Protein AF-A0A183VFZ8-F1 (afdb_monomer_lite)

Structure (mmCIF, N/CA/C/O backbone):
data_AF-A0A183VFZ8-F1
#
_entry.id   AF-A0A183VFZ8-F1
#
loop_
_atom_site.group_PDB
_atom_site.id
_atom_site.type_symbol
_atom_site.label_atom_id
_atom_site.label_alt_id
_atom_site.label_comp_id
_atom_site.label_asym_id
_atom_site.label_entity_id
_atom_site.label_seq_id
_atom_site.pdbx_PDB_ins_code
_atom_site.Cartn_x
_atom_site.Cartn_y
_atom_site.Cartn_z
_atom_site.occupancy
_atom_site.B_iso_or_equiv
_atom_site.auth_seq_id
_atom_site.auth_comp_id
_atom_site.auth_asym_id
_atom_site.auth_atom_id
_atom_site.pdbx_PDB_model_num
ATOM 1 N N . MET A 1 1 ? -36.734 -61.454 -7.604 1.00 33.81 1 MET A N 1
ATOM 2 C CA . MET A 1 1 ? -35.808 -62.241 -8.456 1.00 33.81 1 MET A CA 1
ATOM 3 C C . MET A 1 1 ? -35.133 -61.273 -9.420 1.00 33.81 1 MET A C 1
ATOM 5 O O . MET A 1 1 ? -35.785 -60.304 -9.787 1.00 33.81 1 MET A O 1
ATOM 9 N N . PRO A 1 2 ? -33.824 -61.418 -9.667 1.00 44.50 2 PRO A N 1
ATOM 10 C CA . PRO A 1 2 ? -32.872 -60.309 -9.624 1.00 44.50 2 PRO A CA 1
ATOM 11 C C . PRO A 1 2 ? -32.969 -59.340 -10.808 1.00 44.50 2 PRO A C 1
ATOM 13 O O . PRO A 1 2 ? -33.181 -59.739 -11.952 1.00 44.50 2 PRO A O 1
ATOM 16 N N . SER A 1 3 ? -32.788 -58.062 -10.479 1.00 43.88 3 SER A N 1
ATOM 17 C CA . SER A 1 3 ? -32.664 -56.902 -11.359 1.00 43.88 3 SER A CA 1
ATOM 18 C C . SER A 1 3 ? -31.401 -56.988 -12.219 1.00 43.88 3 SER A C 1
ATOM 20 O O . SER A 1 3 ? -30.315 -57.244 -11.706 1.00 43.88 3 SER A O 1
ATOM 22 N N . ARG A 1 4 ? -31.555 -56.779 -13.530 1.00 50.62 4 ARG A N 1
ATOM 23 C CA . ARG A 1 4 ? -30.460 -56.709 -14.507 1.00 50.62 4 ARG A CA 1
ATOM 24 C C . ARG A 1 4 ? -29.888 -55.290 -14.520 1.00 50.62 4 ARG A C 1
ATOM 26 O O . ARG A 1 4 ? -30.628 -54.352 -14.803 1.00 50.62 4 ARG A O 1
ATOM 33 N N . ASP A 1 5 ? -28.599 -55.151 -14.222 1.00 46.53 5 ASP A N 1
ATOM 34 C CA . ASP A 1 5 ? -27.885 -53.874 -14.281 1.00 46.53 5 ASP A CA 1
ATOM 35 C C . ASP A 1 5 ? -27.596 -53.458 -15.738 1.00 46.53 5 ASP A C 1
ATOM 37 O O . ASP A 1 5 ? -27.039 -54.251 -16.502 1.00 46.53 5 ASP A O 1
ATOM 41 N N . PRO A 1 6 ? -27.884 -52.207 -16.139 1.00 54.75 6 PRO A N 1
ATOM 42 C CA . PRO A 1 6 ? -27.694 -51.718 -17.511 1.00 54.75 6 PRO A CA 1
ATOM 43 C C . PRO A 1 6 ? -26.227 -51.414 -17.882 1.00 54.75 6 PRO A C 1
ATOM 45 O O . PRO A 1 6 ? -25.954 -50.832 -18.929 1.00 54.75 6 PRO A O 1
ATOM 48 N N . PHE A 1 7 ? -25.257 -51.821 -17.058 1.00 52.69 7 PHE A N 1
ATOM 49 C CA . PHE A 1 7 ? -23.828 -51.573 -17.292 1.00 52.69 7 PHE A CA 1
ATOM 50 C C . PHE A 1 7 ? -23.094 -52.693 -18.048 1.00 52.69 7 PHE A C 1
ATOM 52 O O . PHE A 1 7 ? -21.980 -52.475 -18.520 1.00 52.69 7 PHE A O 1
ATOM 59 N N . THR A 1 8 ? -23.687 -53.879 -18.222 1.00 52.88 8 THR A N 1
ATOM 60 C CA . THR A 1 8 ? -23.004 -55.023 -18.868 1.00 52.88 8 THR A CA 1
ATOM 61 C C . THR A 1 8 ? -23.289 -55.171 -20.367 1.00 52.88 8 THR A C 1
ATOM 63 O O . THR A 1 8 ? -22.598 -55.930 -21.046 1.00 52.88 8 THR A O 1
ATOM 66 N N . GLU A 1 9 ? -24.260 -54.436 -20.913 1.00 48.84 9 GLU A N 1
ATOM 67 C CA . GLU A 1 9 ? -24.676 -54.566 -22.320 1.00 48.84 9 GLU A CA 1
ATOM 68 C C . GLU A 1 9 ? -23.819 -53.718 -23.286 1.00 48.84 9 GLU A C 1
ATOM 70 O O . GLU A 1 9 ? -23.653 -54.078 -24.450 1.00 48.84 9 GLU A O 1
ATOM 75 N N . ASN A 1 10 ? -23.152 -52.667 -22.789 1.00 49.97 10 ASN A N 1
ATOM 76 C CA . ASN A 1 10 ? -22.310 -51.772 -23.600 1.00 49.97 10 ASN A CA 1
ATOM 77 C C . ASN A 1 10 ? -20.874 -52.270 -23.850 1.00 49.97 10 ASN A C 1
ATOM 79 O O . ASN A 1 10 ? -20.196 -51.754 -24.734 1.00 49.97 10 ASN A O 1
ATOM 83 N N . ILE A 1 11 ? -20.396 -53.291 -23.132 1.00 49.16 11 ILE A N 1
ATOM 84 C CA . ILE A 1 11 ? -19.031 -53.826 -23.326 1.00 49.16 11 ILE A CA 1
ATOM 85 C C . ILE A 1 11 ? -18.963 -54.775 -24.538 1.00 49.16 11 ILE A C 1
ATOM 87 O O . ILE A 1 11 ? -17.908 -54.946 -25.144 1.00 49.16 11 ILE A O 1
ATOM 91 N N . ARG A 1 12 ? -20.096 -55.354 -24.961 1.00 47.72 12 ARG A N 1
ATOM 92 C CA . ARG A 1 12 ? -20.148 -56.288 -26.101 1.00 47.72 12 ARG A CA 1
ATOM 93 C C . ARG A 1 12 ? -20.254 -55.604 -27.466 1.00 47.72 12 ARG A C 1
ATOM 95 O O . ARG A 1 12 ? -19.921 -56.230 -28.466 1.00 47.72 12 ARG A O 1
ATOM 102 N N . TYR A 1 13 ? -20.666 -54.337 -27.517 1.00 46.22 13 TYR A N 1
ATOM 103 C CA . TYR A 1 13 ? -20.819 -53.605 -28.781 1.00 46.22 13 TYR A CA 1
ATOM 104 C C . TYR A 1 13 ? -19.484 -53.086 -29.347 1.00 46.22 13 TYR A C 1
ATOM 106 O O . TYR A 1 13 ? -19.322 -53.004 -30.560 1.00 46.22 13 TYR A O 1
ATOM 114 N N . PHE A 1 14 ? -18.496 -52.804 -28.492 1.00 48.41 14 PHE A N 1
ATOM 115 C CA . PHE A 1 14 ? -17.192 -52.277 -28.924 1.00 48.41 14 PHE A CA 1
ATOM 116 C C . PHE A 1 14 ? -16.173 -53.355 -29.332 1.00 48.41 14 PHE A C 1
ATOM 118 O O . PHE A 1 14 ? -15.202 -53.044 -30.015 1.00 48.41 14 PHE A O 1
ATOM 125 N N . ALA A 1 15 ? -16.394 -54.623 -28.975 1.00 47.28 15 ALA A N 1
ATOM 126 C CA . ALA A 1 15 ? -15.457 -55.713 -29.269 1.00 47.28 15 ALA A CA 1
ATOM 127 C C . ALA A 1 15 ? -15.503 -56.218 -30.730 1.00 47.28 15 ALA A C 1
ATOM 129 O O . ALA A 1 15 ? -14.587 -56.913 -31.158 1.00 47.28 15 ALA A O 1
ATOM 130 N N . ASN A 1 16 ? -16.528 -55.848 -31.511 1.00 46.09 16 ASN A N 1
ATOM 131 C CA . ASN A 1 16 ? -16.745 -56.351 -32.878 1.00 46.09 16 ASN A CA 1
ATOM 132 C C . ASN A 1 16 ? -16.349 -55.363 -33.996 1.00 46.09 16 ASN A C 1
ATOM 134 O O . ASN A 1 16 ? -16.681 -55.594 -35.156 1.00 46.09 16 ASN A O 1
ATOM 138 N N . LEU A 1 17 ? -15.641 -54.272 -33.675 1.00 47.47 17 LEU A N 1
ATOM 139 C CA . LEU A 1 17 ? -15.175 -53.274 -34.656 1.00 47.47 17 LEU A CA 1
ATOM 140 C C . LEU A 1 17 ? -13.665 -53.324 -34.946 1.00 47.47 17 LEU A C 1
ATOM 142 O O . LEU A 1 17 ? -13.185 -52.585 -35.803 1.00 47.47 17 LEU A O 1
ATOM 146 N N . CYS A 1 18 ? -12.913 -54.219 -34.303 1.00 48.97 18 CYS A N 1
ATOM 147 C CA . CYS A 1 18 ? -11.523 -54.477 -34.677 1.00 48.97 18 CYS A CA 1
ATOM 148 C C . CYS A 1 18 ? -11.477 -55.453 -35.860 1.00 48.97 18 CYS A C 1
ATOM 150 O O . CYS A 1 18 ? -11.384 -56.666 -35.684 1.00 48.97 18 CYS A O 1
ATOM 152 N N . LEU A 1 19 ? -11.551 -54.914 -37.078 1.00 48.59 19 LEU A N 1
ATOM 153 C CA . LEU A 1 19 ? -11.108 -55.632 -38.274 1.00 48.59 19 LEU A CA 1
ATOM 154 C C . LEU A 1 19 ? -9.614 -55.989 -38.133 1.00 48.59 19 LEU A C 1
ATOM 156 O O . LEU A 1 19 ? -8.860 -55.203 -37.552 1.00 48.59 19 LEU A O 1
ATOM 160 N N . PRO A 1 20 ? -9.154 -57.136 -38.666 1.00 43.47 20 PRO A N 1
ATOM 161 C CA . PRO A 1 20 ? -7.735 -57.459 -38.677 1.00 43.47 20 PRO A CA 1
ATOM 162 C C . PRO A 1 20 ? -6.997 -56.432 -39.544 1.00 43.47 20 PRO A C 1
ATOM 164 O O . PRO A 1 20 ? -7.275 -56.281 -40.733 1.00 43.47 20 PRO A O 1
ATOM 167 N N . PHE A 1 21 ? -6.068 -55.702 -38.931 1.00 42.56 21 PHE A N 1
ATOM 168 C CA . PHE A 1 21 ? -5.180 -54.774 -39.618 1.00 42.56 21 PHE A CA 1
ATOM 169 C C . PHE A 1 21 ? -4.233 -55.579 -40.520 1.00 42.56 21 PHE A C 1
ATOM 171 O O . PHE A 1 21 ? -3.354 -56.282 -40.029 1.00 42.56 21 PHE A O 1
ATOM 178 N N . GLN A 1 22 ? -4.439 -55.522 -41.839 1.00 49.06 22 GLN A N 1
ATOM 179 C CA . GLN A 1 22 ? -3.461 -56.018 -42.808 1.00 49.06 22 GLN A CA 1
ATOM 180 C C . GLN A 1 22 ? -2.229 -55.107 -42.771 1.00 49.06 22 GLN A C 1
ATOM 182 O O . GLN A 1 22 ? -2.310 -53.941 -43.154 1.00 49.06 22 GLN A O 1
ATOM 187 N N . GLU A 1 23 ? -1.084 -55.644 -42.349 1.00 45.97 23 GLU A N 1
ATOM 188 C CA . GLU A 1 23 ? 0.209 -54.979 -42.504 1.00 45.97 23 GLU A CA 1
ATOM 189 C C . GLU A 1 23 ? 0.533 -54.815 -43.997 1.00 45.97 23 GLU A C 1
ATOM 191 O O . GLU A 1 23 ? 0.785 -55.784 -44.713 1.00 45.97 23 GLU A O 1
ATOM 196 N N . GLN A 1 24 ? 0.540 -53.571 -44.475 1.00 46.12 24 GLN A N 1
ATOM 197 C CA . GLN A 1 24 ? 1.250 -53.192 -45.694 1.00 46.12 24 GLN A CA 1
ATOM 198 C C . GLN A 1 24 ? 2.533 -52.457 -45.285 1.00 46.12 24 GLN A C 1
ATOM 200 O O . GLN A 1 24 ? 2.455 -51.539 -44.463 1.00 46.12 24 GLN A O 1
ATOM 205 N N . PRO A 1 25 ? 3.713 -52.805 -45.833 1.00 42.41 25 PRO A N 1
ATOM 206 C CA . PRO A 1 25 ? 4.956 -52.133 -45.487 1.00 42.41 25 PRO A CA 1
ATOM 207 C C . PRO A 1 25 ? 5.018 -50.792 -46.223 1.00 42.41 25 PRO A C 1
ATOM 209 O O . PRO A 1 25 ? 5.627 -50.664 -47.283 1.00 42.41 25 PRO A O 1
ATOM 212 N N . ALA A 1 26 ? 4.371 -49.769 -45.671 1.00 47.94 26 ALA A N 1
ATOM 213 C CA . ALA A 1 26 ? 4.673 -48.400 -46.047 1.00 47.94 26 ALA A CA 1
ATOM 214 C C . ALA A 1 26 ? 6.009 -48.036 -45.389 1.00 47.94 26 ALA A C 1
ATOM 216 O O . ALA A 1 26 ? 6.085 -47.837 -44.177 1.00 47.94 26 ALA A O 1
ATOM 217 N N . VAL A 1 27 ? 7.081 -47.977 -46.182 1.00 53.19 27 VAL A N 1
ATOM 218 C CA . VAL A 1 27 ? 8.347 -47.374 -45.756 1.00 53.19 27 VAL A CA 1
ATOM 219 C C . VAL A 1 27 ? 8.076 -45.891 -45.508 1.00 53.19 27 VAL A C 1
ATOM 221 O O . VAL A 1 27 ? 8.097 -45.073 -46.424 1.00 53.19 27 VAL A O 1
ATOM 224 N N . VAL A 1 28 ? 7.766 -45.547 -44.260 1.00 51.44 28 VAL A N 1
ATOM 225 C CA . VAL A 1 28 ? 7.693 -44.163 -43.798 1.00 51.44 28 VAL A CA 1
ATOM 226 C C . VAL A 1 28 ? 9.127 -43.707 -43.574 1.00 51.44 28 VAL A C 1
ATOM 228 O O . VAL A 1 28 ? 9.710 -43.928 -42.514 1.00 51.44 28 VAL A O 1
ATOM 231 N N . THR A 1 29 ? 9.735 -43.088 -44.583 1.00 58.72 29 THR A N 1
ATOM 232 C CA . THR A 1 29 ? 10.937 -42.288 -44.341 1.00 58.72 29 THR A CA 1
ATOM 233 C C . THR A 1 29 ? 10.514 -41.079 -43.518 1.00 58.72 29 THR A C 1
ATOM 235 O O . THR A 1 29 ? 9.730 -40.254 -43.992 1.00 58.72 29 THR A O 1
ATOM 238 N N . ALA A 1 30 ? 10.997 -40.994 -42.277 1.00 54.91 30 ALA A N 1
ATOM 239 C CA . ALA A 1 30 ? 10.813 -39.809 -41.454 1.00 54.91 30 ALA A CA 1
ATOM 240 C C . ALA A 1 30 ? 11.293 -38.568 -42.234 1.00 54.91 30 ALA A C 1
ATOM 242 O O . ALA A 1 30 ? 12.338 -38.640 -42.891 1.00 54.91 30 ALA A O 1
ATOM 243 N N . PRO A 1 31 ? 10.554 -37.443 -42.201 1.00 59.56 31 PRO A N 1
ATOM 244 C CA . PRO A 1 31 ? 11.052 -36.204 -42.777 1.00 59.56 31 PRO A CA 1
ATOM 245 C C . PRO A 1 31 ? 12.379 -35.832 -42.095 1.00 59.56 31 PRO A C 1
ATOM 247 O O . PRO A 1 31 ? 12.567 -36.164 -40.918 1.00 59.56 31 PRO A O 1
ATOM 250 N N . PRO A 1 32 ? 13.307 -35.167 -42.806 1.00 50.47 32 PRO A N 1
ATOM 251 C CA . PRO A 1 32 ? 14.573 -34.744 -42.226 1.00 50.47 32 PRO A CA 1
ATOM 252 C C . PRO A 1 32 ? 14.317 -33.987 -40.924 1.00 50.47 32 PRO A C 1
ATOM 254 O O . PRO A 1 32 ? 13.482 -33.081 -40.893 1.00 50.47 32 PRO A O 1
ATOM 257 N N . ILE A 1 33 ? 15.017 -34.365 -39.851 1.00 60.09 33 ILE A N 1
ATOM 258 C CA . ILE A 1 33 ? 15.042 -33.570 -38.624 1.00 60.09 33 ILE A CA 1
ATOM 259 C C . ILE A 1 33 ? 15.739 -32.266 -38.995 1.00 60.09 33 ILE A C 1
ATOM 261 O O . ILE A 1 33 ? 16.966 -32.175 -39.022 1.00 60.09 33 ILE A O 1
ATOM 265 N N . GLU A 1 34 ? 14.944 -31.263 -39.342 1.00 58.94 34 GLU A N 1
ATOM 266 C CA . GLU A 1 34 ? 15.408 -29.895 -39.434 1.00 58.94 34 GLU A CA 1
ATOM 267 C C . GLU A 1 34 ? 15.863 -29.529 -38.021 1.00 58.94 34 GLU A C 1
ATOM 269 O O . GLU A 1 34 ? 15.056 -29.477 -37.088 1.00 58.94 34 GLU A O 1
ATOM 274 N N . HIS A 1 35 ? 17.179 -29.397 -37.830 1.00 57.12 35 HIS A N 1
ATOM 275 C CA . HIS A 1 35 ? 17.742 -28.906 -36.582 1.00 57.12 35 HIS A CA 1
ATOM 276 C C . HIS A 1 35 ? 17.074 -27.562 -36.300 1.00 57.12 35 HIS A C 1
ATOM 278 O O . HIS A 1 35 ? 17.411 -26.553 -36.920 1.00 57.12 35 HIS A O 1
ATOM 284 N N . ARG A 1 36 ? 16.097 -27.556 -35.383 1.00 61.75 36 ARG A N 1
ATOM 285 C CA . ARG A 1 36 ? 15.531 -26.331 -34.831 1.00 61.75 36 ARG A CA 1
ATOM 286 C C . ARG A 1 36 ? 16.721 -25.568 -34.281 1.00 61.75 36 ARG A C 1
ATOM 288 O O . ARG A 1 36 ? 17.278 -25.968 -33.263 1.00 61.75 36 ARG A O 1
ATOM 295 N N . VAL A 1 37 ? 17.127 -24.521 -34.995 1.00 54.47 37 VAL A N 1
ATOM 296 C CA . VAL A 1 37 ? 18.136 -23.580 -34.528 1.00 54.47 37 VAL A CA 1
ATOM 297 C C . VAL A 1 37 ? 17.642 -23.124 -33.168 1.00 54.47 37 VAL A C 1
ATOM 299 O O . VAL A 1 37 ? 16.586 -22.495 -33.063 1.00 54.47 37 VAL A O 1
ATOM 302 N N . GLU A 1 38 ? 18.344 -23.549 -32.123 1.00 61.16 38 GLU A N 1
ATOM 303 C CA . GLU A 1 38 ? 18.099 -23.111 -30.765 1.00 61.16 38 GLU A CA 1
ATOM 304 C C . GLU A 1 38 ? 18.414 -21.620 -30.779 1.00 61.16 38 GLU A C 1
ATOM 306 O O . GLU A 1 38 ? 19.569 -21.204 -30.734 1.00 61.16 38 GLU A O 1
ATOM 311 N N . GLN A 1 39 ? 17.382 -20.807 -31.019 1.00 58.88 39 GLN A N 1
ATOM 312 C CA . GLN A 1 39 ? 17.518 -19.367 -30.979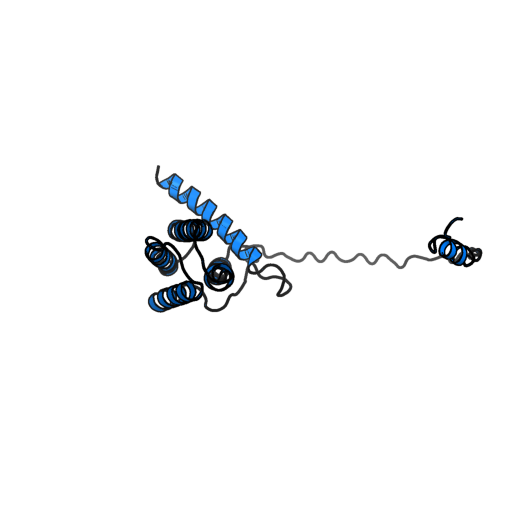 1.00 58.88 39 GLN A CA 1
ATOM 313 C C . GLN A 1 39 ? 17.937 -19.043 -29.555 1.00 58.88 39 GLN A C 1
ATOM 315 O O . GLN A 1 39 ? 17.125 -19.094 -28.630 1.00 58.88 39 GLN A O 1
ATOM 320 N N . THR A 1 40 ? 19.219 -18.746 -29.374 1.00 56.56 40 THR A N 1
ATOM 321 C CA . THR A 1 40 ? 19.747 -18.219 -28.127 1.00 56.56 40 THR A CA 1
ATOM 322 C C . THR A 1 40 ? 19.137 -16.836 -27.957 1.00 56.56 40 THR A C 1
ATOM 324 O O . THR A 1 40 ? 19.683 -15.837 -28.426 1.00 56.56 40 THR A O 1
ATOM 327 N N . VAL A 1 41 ? 17.944 -16.775 -27.365 1.00 68.44 41 VAL A N 1
ATOM 328 C CA . VAL A 1 41 ? 17.323 -15.514 -26.977 1.00 68.44 41 VAL A CA 1
ATOM 329 C C . VAL A 1 41 ? 18.269 -14.890 -25.966 1.00 68.44 41 VAL A C 1
ATOM 331 O O . VAL A 1 41 ? 18.438 -15.405 -24.863 1.00 68.44 41 VAL A O 1
ATOM 334 N N . THR A 1 42 ? 18.932 -13.805 -26.355 1.00 64.50 42 THR A N 1
ATOM 335 C CA . THR A 1 42 ? 19.782 -13.038 -25.450 1.00 64.50 42 THR A CA 1
ATOM 336 C C . THR A 1 42 ? 18.890 -12.454 -24.360 1.00 64.50 42 THR A C 1
ATOM 338 O O . THR A 1 42 ? 18.170 -11.479 -24.588 1.00 64.50 42 THR A O 1
ATOM 341 N N . VAL A 1 43 ? 18.878 -13.092 -23.189 1.00 68.75 43 VAL A N 1
ATOM 342 C CA . VAL A 1 43 ? 18.093 -12.638 -22.041 1.00 68.75 43 VAL A CA 1
ATOM 343 C C . VAL A 1 43 ? 18.784 -11.414 -21.455 1.00 68.75 43 VAL A C 1
ATOM 345 O O . VAL A 1 43 ? 19.886 -11.507 -20.922 1.00 68.75 43 VAL A O 1
ATOM 348 N N . ASN A 1 44 ? 18.133 -10.256 -21.544 1.00 77.12 44 ASN A N 1
ATOM 349 C CA . ASN A 1 44 ? 18.558 -9.091 -20.782 1.00 77.12 44 ASN A CA 1
ATOM 350 C C . ASN A 1 44 ? 18.134 -9.285 -19.319 1.00 77.12 44 ASN A C 1
ATOM 352 O O . ASN A 1 44 ? 16.950 -9.184 -19.005 1.00 77.12 44 ASN A O 1
ATOM 356 N N . TRP A 1 45 ? 19.085 -9.575 -18.432 1.00 78.31 45 TRP A N 1
ATOM 357 C CA . TRP A 1 45 ? 18.813 -9.799 -17.009 1.00 78.31 45 TRP A CA 1
ATOM 358 C C . TRP A 1 45 ? 18.364 -8.541 -16.268 1.00 78.31 45 TRP A C 1
ATOM 360 O O . TRP A 1 45 ? 17.624 -8.657 -15.293 1.00 78.31 45 TRP A O 1
ATOM 370 N N . ASN A 1 46 ? 18.695 -7.352 -16.779 1.00 79.06 46 ASN A N 1
ATOM 371 C CA . ASN A 1 46 ? 18.285 -6.081 -16.182 1.00 79.06 46 ASN A CA 1
ATOM 372 C C . ASN A 1 46 ? 16.755 -5.943 -16.166 1.00 79.06 46 ASN A C 1
ATOM 374 O O . ASN A 1 46 ? 16.195 -5.269 -15.308 1.00 79.06 46 ASN A O 1
ATOM 378 N N . GLN A 1 47 ? 16.050 -6.630 -17.077 1.00 71.25 47 GLN A N 1
ATOM 379 C CA . GLN A 1 47 ? 14.586 -6.652 -17.077 1.00 71.25 47 GLN A CA 1
ATOM 380 C C . GLN A 1 47 ? 13.995 -7.360 -15.847 1.00 71.25 47 GLN A C 1
ATOM 382 O O . GLN A 1 47 ? 12.809 -7.205 -15.588 1.00 71.25 47 GLN A O 1
ATOM 387 N N . PHE A 1 48 ? 14.782 -8.170 -15.131 1.00 79.06 48 PHE A N 1
ATOM 388 C CA . PHE A 1 48 ? 14.366 -8.907 -13.934 1.00 79.06 48 PHE A CA 1
ATOM 389 C C . PHE A 1 48 ? 14.912 -8.301 -12.640 1.00 79.06 48 PHE A C 1
ATOM 391 O O . PHE A 1 48 ? 14.647 -8.829 -11.560 1.00 79.06 48 PHE A O 1
ATOM 398 N N . GLU A 1 49 ? 15.652 -7.195 -12.729 1.00 88.88 49 GLU A N 1
ATOM 399 C CA . GLU A 1 49 ? 16.013 -6.419 -11.549 1.00 88.88 49 GLU A CA 1
ATOM 400 C C . GLU A 1 49 ? 14.756 -5.895 -10.858 1.00 88.88 49 GLU A C 1
ATOM 402 O O . GLU A 1 49 ? 13.750 -5.593 -11.501 1.00 88.88 49 GLU A O 1
ATOM 407 N N . VAL A 1 50 ? 14.821 -5.767 -9.533 1.00 92.00 50 VAL A N 1
ATOM 408 C CA . VAL A 1 50 ? 13.702 -5.280 -8.726 1.00 92.00 50 VAL A CA 1
ATOM 409 C C . VAL A 1 50 ? 13.370 -3.841 -9.120 1.00 92.00 50 VAL A C 1
ATOM 411 O O . VAL A 1 50 ? 14.132 -2.918 -8.840 1.00 92.00 50 VAL A O 1
ATOM 414 N N . GLN A 1 51 ? 12.204 -3.642 -9.735 1.00 93.81 51 GLN A N 1
ATOM 415 C CA . GLN A 1 51 ? 11.743 -2.323 -10.157 1.00 93.81 51 GLN A CA 1
ATOM 416 C C . GLN A 1 51 ? 10.856 -1.698 -9.087 1.00 93.81 51 GLN A C 1
ATOM 418 O O . GLN A 1 51 ? 9.870 -2.296 -8.651 1.00 93.81 51 GLN A O 1
ATOM 423 N N . LEU A 1 52 ? 11.140 -0.443 -8.727 1.00 93.12 52 LEU A N 1
ATOM 424 C CA . LEU A 1 52 ? 10.283 0.309 -7.807 1.00 93.12 52 LEU A CA 1
ATOM 425 C C . LEU A 1 52 ? 8.843 0.421 -8.336 1.00 93.12 52 LEU A C 1
ATOM 427 O O . LEU A 1 52 ? 7.910 0.399 -7.544 1.00 93.12 52 LEU A O 1
ATOM 431 N N . LEU A 1 53 ? 8.662 0.469 -9.660 1.00 93.75 53 LEU A N 1
ATOM 432 C CA . LEU A 1 53 ? 7.350 0.503 -10.309 1.00 93.75 53 LEU A CA 1
ATOM 433 C C . LEU A 1 53 ? 6.492 -0.740 -10.014 1.00 93.75 53 LEU A C 1
ATOM 435 O O . LEU A 1 53 ? 5.295 -0.617 -9.758 1.00 93.75 53 LEU A O 1
ATOM 439 N N . ASP A 1 54 ? 7.100 -1.930 -10.026 1.00 95.75 54 ASP A N 1
ATOM 440 C CA . ASP A 1 54 ? 6.397 -3.178 -9.709 1.00 95.75 54 ASP A CA 1
ATOM 441 C C . ASP A 1 54 ? 6.015 -3.212 -8.221 1.00 95.75 54 ASP A C 1
ATOM 443 O O . ASP A 1 54 ? 4.906 -3.604 -7.857 1.00 95.75 54 ASP A O 1
ATOM 447 N N . LEU A 1 55 ? 6.913 -2.740 -7.352 1.00 96.81 55 LEU A N 1
ATOM 448 C CA . LEU A 1 55 ? 6.686 -2.675 -5.910 1.00 96.81 55 LEU A CA 1
ATOM 449 C C . LEU A 1 55 ? 5.560 -1.699 -5.549 1.00 96.81 55 LEU A C 1
ATOM 451 O O . LEU A 1 55 ? 4.663 -2.057 -4.786 1.00 96.81 55 LEU A O 1
ATOM 455 N N . THR A 1 56 ? 5.568 -0.487 -6.108 1.00 96.75 56 THR A N 1
ATOM 456 C CA . THR A 1 56 ? 4.524 0.513 -5.840 1.00 96.75 56 THR A CA 1
ATOM 457 C C . THR A 1 56 ? 3.185 0.123 -6.456 1.00 96.75 56 THR A C 1
ATOM 459 O O . THR A 1 56 ? 2.153 0.368 -5.835 1.00 96.75 56 THR A O 1
ATOM 462 N N . SER A 1 57 ? 3.176 -0.559 -7.606 1.00 97.00 57 SER A N 1
ATOM 463 C CA . SER A 1 57 ? 1.952 -1.141 -8.175 1.00 97.00 57 SER A CA 1
ATOM 464 C C . SER A 1 57 ? 1.382 -2.254 -7.292 1.00 97.00 57 SER A C 1
ATOM 466 O O . SER A 1 57 ? 0.171 -2.311 -7.091 1.00 97.00 57 SER A O 1
ATOM 468 N N . ALA A 1 58 ? 2.229 -3.108 -6.706 1.00 97.44 58 ALA A N 1
ATOM 469 C CA . ALA A 1 58 ? 1.787 -4.132 -5.756 1.00 97.44 58 ALA A CA 1
ATOM 470 C C . ALA A 1 58 ? 1.234 -3.526 -4.457 1.00 97.44 58 ALA A C 1
ATOM 472 O O . ALA A 1 58 ? 0.206 -3.986 -3.957 1.00 97.44 58 ALA A O 1
ATOM 473 N N . MET A 1 59 ? 1.877 -2.473 -3.938 1.00 97.50 59 MET A N 1
ATOM 474 C CA . MET A 1 59 ? 1.372 -1.700 -2.799 1.00 97.50 59 MET A CA 1
ATOM 475 C C . MET A 1 59 ? 0.020 -1.056 -3.109 1.00 97.50 59 MET A C 1
ATOM 477 O O . MET A 1 59 ? -0.895 -1.144 -2.302 1.00 97.50 59 MET A O 1
ATOM 481 N N . TYR A 1 60 ? -0.134 -0.429 -4.274 1.00 97.31 60 TYR A N 1
ATOM 482 C CA . TYR A 1 60 ? -1.403 0.178 -4.663 1.00 97.31 60 TYR A CA 1
ATOM 483 C C . TYR A 1 60 ? -2.518 -0.870 -4.768 1.00 97.31 60 TYR A C 1
ATOM 485 O O . TYR A 1 60 ? -3.561 -0.718 -4.137 1.00 97.31 60 TYR A O 1
ATOM 493 N N . TYR A 1 61 ? -2.262 -1.972 -5.478 1.00 97.38 61 TYR A N 1
ATOM 494 C CA . TYR A 1 61 ? -3.243 -3.035 -5.696 1.00 97.38 61 TYR A CA 1
ATOM 495 C C . TYR A 1 61 ? -3.705 -3.679 -4.383 1.00 97.38 61 TYR A C 1
ATOM 497 O O . TYR A 1 61 ? -4.894 -3.902 -4.179 1.00 97.38 61 TYR A O 1
ATOM 505 N N . ILE A 1 62 ? -2.798 -3.941 -3.431 1.00 97.12 62 ILE A N 1
ATOM 506 C CA . ILE A 1 62 ? -3.238 -4.511 -2.151 1.00 97.12 62 ILE A CA 1
ATOM 507 C C . ILE A 1 62 ? -4.129 -3.534 -1.365 1.00 97.12 62 ILE A C 1
ATOM 509 O O . ILE A 1 62 ? -5.115 -3.958 -0.764 1.00 97.12 62 ILE A O 1
ATOM 513 N N . LEU A 1 63 ? -3.822 -2.230 -1.402 1.00 97.31 63 LEU A N 1
ATOM 514 C CA . LEU A 1 63 ? -4.606 -1.199 -0.718 1.00 97.31 63 LEU A CA 1
ATOM 515 C C . LEU A 1 63 ? -5.973 -0.971 -1.380 1.00 97.31 63 LEU A C 1
ATOM 517 O O . LEU A 1 63 ? -6.951 -0.771 -0.666 1.00 97.31 63 LEU A O 1
ATOM 521 N N . LYS A 1 64 ? -6.061 -0.992 -2.713 1.00 96.38 64 LYS A N 1
ATOM 522 C CA . LYS A 1 64 ? -7.277 -0.615 -3.453 1.00 96.38 64 LYS A CA 1
ATOM 523 C C . LYS A 1 64 ? -8.144 -1.789 -3.892 1.00 96.38 64 LYS A C 1
ATOM 525 O O . LYS A 1 64 ? -9.353 -1.606 -3.994 1.00 96.38 64 LYS A O 1
ATOM 530 N N . ASP A 1 65 ? -7.562 -2.967 -4.095 1.00 95.88 65 ASP A N 1
ATOM 531 C CA . ASP A 1 65 ? -8.266 -4.117 -4.664 1.00 95.88 65 ASP A CA 1
ATOM 532 C C . ASP A 1 65 ? -8.385 -5.285 -3.684 1.00 95.88 65 ASP A C 1
ATOM 534 O O . ASP A 1 65 ? -9.446 -5.897 -3.624 1.00 95.88 65 ASP A O 1
ATOM 538 N N . GLU A 1 66 ? -7.340 -5.612 -2.910 1.00 97.25 66 GLU A N 1
ATOM 539 C CA . GLU A 1 66 ? -7.341 -6.811 -2.050 1.00 97.25 66 GLU A CA 1
ATOM 540 C C . GLU A 1 66 ? -7.951 -6.583 -0.664 1.00 97.25 66 GLU A C 1
ATOM 542 O O . GLU A 1 66 ? -8.818 -7.346 -0.234 1.00 97.25 66 GLU A O 1
ATOM 547 N N . ILE A 1 67 ? -7.531 -5.532 0.045 1.00 97.50 67 ILE A N 1
ATOM 548 C CA . ILE A 1 67 ? -8.053 -5.221 1.384 1.00 97.50 67 ILE A CA 1
ATOM 549 C C . ILE A 1 67 ? -9.573 -4.944 1.369 1.00 97.50 67 ILE A C 1
ATOM 551 O O . ILE A 1 67 ? -10.284 -5.575 2.157 1.00 97.50 67 ILE A O 1
ATOM 555 N N . PRO A 1 68 ? -10.125 -4.104 0.465 1.00 97.06 68 PRO A N 1
ATOM 556 C CA . PRO A 1 68 ? -11.561 -3.815 0.450 1.00 97.06 68 PRO A CA 1
ATOM 557 C C . PRO A 1 68 ? -12.435 -4.950 -0.112 1.00 97.06 68 PRO A C 1
ATOM 559 O O . PRO A 1 68 ? -13.655 -4.800 -0.175 1.00 97.06 68 PRO A O 1
ATOM 562 N N . ARG A 1 69 ? -11.878 -6.126 -0.461 1.00 97.00 69 ARG A N 1
ATOM 563 C CA . ARG A 1 69 ? -12.705 -7.319 -0.754 1.00 97.00 69 ARG A CA 1
ATOM 564 C C . ARG A 1 69 ? -13.554 -7.733 0.449 1.00 97.00 69 ARG A C 1
ATOM 566 O O . ARG A 1 69 ? -14.584 -8.386 0.287 1.00 97.00 69 ARG A O 1
ATOM 573 N N . ARG A 1 70 ? -13.118 -7.387 1.663 1.00 95.19 70 ARG A N 1
ATOM 574 C CA . ARG A 1 70 ? -13.867 -7.592 2.905 1.00 95.19 70 ARG A CA 1
ATOM 575 C C . ARG A 1 70 ? -14.649 -6.322 3.233 1.00 95.19 70 ARG A C 1
ATOM 577 O O . ARG A 1 70 ? -14.050 -5.293 3.509 1.00 95.19 70 ARG A O 1
ATOM 584 N N . GLN A 1 71 ? -15.979 -6.425 3.245 1.00 95.81 71 GLN A N 1
ATOM 585 C CA . GLN A 1 71 ? -16.879 -5.292 3.511 1.00 95.81 71 GLN A CA 1
ATOM 586 C C . GLN A 1 71 ? -16.680 -4.697 4.911 1.00 95.81 71 GLN A C 1
ATOM 588 O O . GLN A 1 71 ? -16.727 -3.485 5.082 1.00 95.81 71 GLN A O 1
ATOM 593 N N . VAL A 1 72 ? -16.416 -5.550 5.904 1.00 97.81 72 VAL A N 1
ATOM 594 C CA . VAL A 1 72 ? -16.067 -5.151 7.272 1.00 97.81 72 VAL A CA 1
ATOM 595 C C . VAL A 1 72 ? -14.815 -5.913 7.698 1.00 97.81 72 VAL A C 1
ATOM 597 O O . VAL A 1 72 ? -14.736 -7.136 7.554 1.00 97.81 72 VAL A O 1
ATOM 600 N N . ILE A 1 73 ? -13.823 -5.180 8.195 1.00 98.00 73 ILE A N 1
ATOM 601 C CA . ILE A 1 73 ? -12.528 -5.681 8.653 1.00 98.00 73 ILE A CA 1
ATOM 602 C C . ILE A 1 73 ? -12.479 -5.524 10.172 1.00 98.00 73 ILE A C 1
ATOM 604 O O . ILE A 1 73 ? -12.354 -4.414 10.684 1.00 98.00 73 ILE A O 1
ATOM 608 N N . GLU A 1 74 ? -12.568 -6.636 10.895 1.00 97.81 74 GLU A N 1
ATOM 609 C CA . GLU A 1 74 ? -12.615 -6.685 12.361 1.00 97.81 74 GLU A CA 1
ATOM 610 C C . GLU A 1 74 ? -11.884 -7.930 12.899 1.00 97.81 74 GLU A C 1
ATOM 612 O O . GLU A 1 74 ? -11.409 -8.770 12.125 1.00 97.81 74 GLU A O 1
ATOM 617 N N . GLY A 1 75 ? -11.742 -8.037 14.223 1.00 97.62 75 GLY A N 1
ATOM 618 C CA . GLY A 1 75 ? -11.151 -9.207 14.883 1.00 97.62 75 GLY A CA 1
ATOM 619 C C . GLY A 1 75 ? -9.731 -9.538 14.402 1.00 97.62 75 GLY A C 1
ATOM 620 O O . GLY A 1 75 ? -8.850 -8.674 14.363 1.00 97.62 75 GLY A O 1
ATOM 621 N N . GLU A 1 76 ? -9.497 -10.798 14.023 1.00 97.75 76 GLU A N 1
ATOM 622 C CA . GLU A 1 76 ? -8.193 -11.260 13.523 1.00 97.75 76 GLU A CA 1
ATOM 623 C C . GLU A 1 76 ? -7.767 -10.556 12.230 1.00 97.75 76 GLU A C 1
ATOM 625 O O . GLU A 1 76 ? -6.589 -10.233 12.071 1.00 97.75 76 GLU A O 1
ATOM 630 N N . ASN A 1 77 ? -8.715 -10.238 11.341 1.00 97.06 77 ASN A N 1
ATOM 631 C CA . ASN A 1 77 ? -8.421 -9.523 10.098 1.00 97.06 77 ASN A CA 1
ATOM 632 C C . ASN A 1 77 ? -7.944 -8.094 10.384 1.00 97.06 77 ASN A C 1
ATOM 634 O O . ASN A 1 77 ? -6.996 -7.627 9.756 1.00 97.06 77 ASN A O 1
ATOM 638 N N . MET A 1 78 ? -8.543 -7.418 11.372 1.00 97.94 78 MET A N 1
ATOM 639 C CA . MET A 1 78 ? -8.078 -6.098 11.810 1.00 97.94 78 MET A CA 1
ATOM 640 C C . MET A 1 78 ? -6.671 -6.180 12.418 1.00 97.94 78 MET A C 1
ATOM 642 O O . MET A 1 78 ? -5.810 -5.357 12.105 1.00 97.94 78 MET A O 1
ATOM 646 N N . LYS A 1 79 ? -6.389 -7.201 13.238 1.00 98.31 79 LYS A N 1
ATOM 647 C CA . LYS A 1 79 ? -5.037 -7.426 13.773 1.00 98.31 79 LYS A CA 1
ATOM 648 C C . LYS A 1 79 ? -4.018 -7.645 12.648 1.00 98.31 79 LYS A C 1
ATOM 650 O O . LYS A 1 79 ? -2.952 -7.030 12.672 1.00 98.31 79 LYS A O 1
ATOM 655 N N . ALA A 1 80 ? -4.348 -8.475 11.660 1.00 98.06 80 ALA A N 1
ATOM 656 C CA . ALA A 1 80 ? -3.496 -8.728 10.502 1.00 98.06 80 ALA A CA 1
ATOM 657 C C . ALA A 1 80 ? -3.261 -7.455 9.675 1.00 98.06 80 ALA A C 1
ATOM 659 O O . ALA A 1 80 ? -2.118 -7.168 9.325 1.00 98.06 80 ALA A O 1
ATOM 660 N N . LEU A 1 81 ? -4.303 -6.652 9.435 1.00 98.31 81 LEU A N 1
ATOM 661 C CA . LEU A 1 81 ? -4.192 -5.379 8.722 1.00 98.31 81 LEU A CA 1
ATOM 662 C C . LEU A 1 81 ? -3.267 -4.395 9.452 1.00 98.31 81 LEU A C 1
ATOM 664 O O . LEU A 1 81 ? -2.380 -3.813 8.829 1.00 98.31 81 LEU A O 1
ATOM 668 N N . LYS A 1 82 ? -3.415 -4.247 10.775 1.00 98.50 82 LYS A N 1
ATOM 669 C CA . LYS A 1 82 ? -2.526 -3.393 11.580 1.00 98.50 82 LYS A CA 1
ATOM 670 C C . LYS A 1 82 ? -1.071 -3.841 11.478 1.00 98.50 82 LYS A C 1
ATOM 672 O O . LYS A 1 82 ? -0.199 -3.012 11.239 1.00 98.50 82 LYS A O 1
ATOM 677 N N . LEU A 1 83 ? -0.806 -5.141 11.614 1.00 98.31 83 LEU A N 1
ATOM 678 C CA . LEU A 1 83 ? 0.547 -5.694 11.488 1.00 98.31 83 LEU A CA 1
ATOM 679 C C . LEU A 1 83 ? 1.116 -5.497 10.079 1.00 98.31 83 LEU A C 1
ATOM 681 O O . LEU A 1 83 ? 2.280 -5.129 9.935 1.00 98.31 83 LEU A O 1
ATOM 685 N N . TRP A 1 84 ? 0.291 -5.688 9.050 1.00 97.75 84 TRP A N 1
ATOM 686 C CA . TRP A 1 84 ? 0.671 -5.485 7.657 1.00 97.75 84 TRP A CA 1
ATOM 687 C C . TRP A 1 84 ? 1.081 -4.034 7.378 1.00 97.75 84 TRP A C 1
ATOM 689 O O . TRP A 1 84 ? 2.178 -3.783 6.879 1.00 97.75 84 TRP A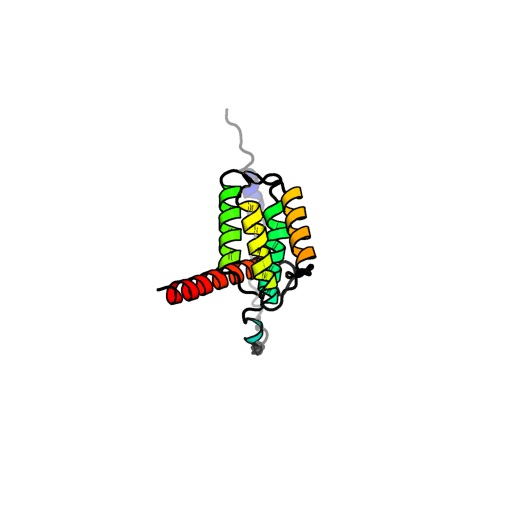 O 1
ATOM 699 N N . ILE A 1 85 ? 0.242 -3.064 7.756 1.00 98.38 85 ILE A N 1
ATOM 700 C CA . ILE A 1 85 ? 0.533 -1.638 7.554 1.00 98.38 85 ILE A CA 1
ATOM 701 C C . ILE A 1 85 ? 1.710 -1.183 8.423 1.00 98.38 85 ILE A C 1
ATOM 703 O O . ILE A 1 85 ? 2.546 -0.407 7.959 1.00 98.38 85 ILE A O 1
ATOM 707 N N . HIS A 1 86 ? 1.846 -1.714 9.640 1.00 97.88 86 HIS A N 1
ATOM 708 C CA . HIS A 1 86 ? 3.002 -1.447 10.492 1.00 97.88 86 HIS A CA 1
ATOM 709 C C . HIS A 1 86 ? 4.315 -1.945 9.870 1.00 97.88 86 HIS A C 1
ATOM 711 O O . HIS A 1 86 ? 5.318 -1.229 9.880 1.00 97.88 86 HIS A O 1
ATOM 717 N N . MET A 1 87 ? 4.301 -3.151 9.295 1.00 97.31 87 MET A N 1
ATOM 718 C CA . MET A 1 87 ? 5.437 -3.723 8.574 1.00 97.31 87 MET A CA 1
ATOM 719 C C . MET A 1 87 ? 5.813 -2.851 7.371 1.00 97.31 87 MET A C 1
ATOM 721 O O . MET A 1 87 ? 6.977 -2.472 7.239 1.00 97.31 87 MET A O 1
ATOM 7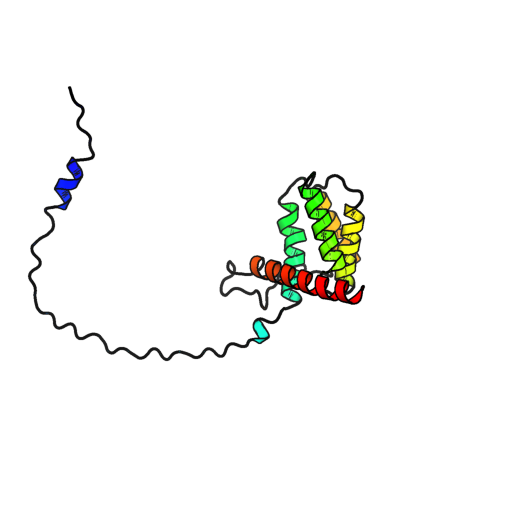25 N N . LEU A 1 88 ? 4.838 -2.440 6.550 1.00 97.69 88 LEU A N 1
ATOM 726 C CA . LEU A 1 88 ? 5.100 -1.566 5.403 1.00 97.69 88 LEU A CA 1
ATOM 727 C C . LEU A 1 88 ? 5.624 -0.191 5.836 1.00 97.69 88 LEU A C 1
ATOM 729 O O . LEU A 1 88 ? 6.581 0.311 5.255 1.00 97.69 88 LEU A O 1
ATOM 733 N N . LYS A 1 89 ? 5.085 0.395 6.909 1.00 96.56 89 LYS A N 1
ATOM 734 C CA . LYS A 1 89 ? 5.594 1.652 7.480 1.00 96.56 89 LYS A CA 1
ATOM 735 C C . LYS A 1 89 ? 7.090 1.579 7.802 1.00 96.56 89 LYS A C 1
ATOM 737 O O . LYS A 1 89 ? 7.806 2.548 7.553 1.00 96.56 89 LYS A O 1
ATOM 742 N N . LYS A 1 90 ? 7.550 0.464 8.379 1.00 95.81 90 LYS A N 1
ATOM 743 C CA . LYS A 1 90 ? 8.934 0.315 8.854 1.00 95.81 90 LYS A CA 1
ATOM 744 C C . LYS A 1 90 ? 9.894 -0.139 7.750 1.00 95.81 90 LYS A C 1
ATOM 746 O O . LYS A 1 90 ? 11.019 0.351 7.693 1.00 95.81 90 LYS A O 1
ATOM 751 N N . TYR A 1 91 ? 9.453 -1.033 6.865 1.00 96.38 91 TYR A N 1
ATOM 752 C CA . TYR A 1 91 ? 10.350 -1.768 5.967 1.00 96.38 91 TYR A CA 1
ATOM 753 C C . TYR A 1 91 ? 10.046 -1.604 4.474 1.00 96.38 91 TYR A C 1
ATOM 755 O O . TYR A 1 91 ? 10.821 -2.100 3.656 1.00 96.38 91 TYR A O 1
ATOM 763 N N . ALA A 1 92 ? 8.958 -0.929 4.078 1.00 93.94 92 ALA A N 1
ATOM 764 C CA . ALA A 1 92 ? 8.637 -0.794 2.660 1.00 93.94 92 ALA A CA 1
ATOM 765 C C . ALA A 1 92 ? 9.737 -0.021 1.904 1.00 93.94 92 ALA A C 1
ATOM 767 O O . ALA A 1 92 ? 10.118 1.090 2.305 1.00 93.94 92 ALA A O 1
ATOM 768 N N . PRO A 1 93 ? 10.229 -0.565 0.777 1.00 92.50 93 PRO A N 1
ATOM 769 C CA . PRO A 1 93 ? 11.106 0.173 -0.120 1.00 92.50 93 PRO A CA 1
ATOM 770 C C . PRO A 1 93 ? 10.325 1.317 -0.775 1.00 92.50 93 PRO A C 1
ATOM 772 O O . PRO A 1 93 ? 9.229 1.119 -1.293 1.00 92.50 93 PRO A O 1
ATOM 775 N N . GLY A 1 94 ? 10.878 2.527 -0.771 1.00 90.69 94 GLY A N 1
ATOM 776 C CA . GLY A 1 94 ? 10.205 3.669 -1.378 1.00 90.69 94 GLY A CA 1
ATOM 777 C C . GLY A 1 94 ? 10.781 5.015 -0.972 1.00 90.69 94 GLY A C 1
ATOM 778 O O . GLY A 1 94 ? 11.673 5.122 -0.128 1.00 90.69 94 GLY A O 1
ATOM 779 N N . THR A 1 95 ? 10.241 6.053 -1.600 1.00 93.06 95 THR A N 1
ATOM 780 C CA . THR A 1 95 ? 10.554 7.454 -1.323 1.00 93.06 95 THR A CA 1
ATOM 781 C C . THR A 1 95 ? 9.931 7.910 0.002 1.00 93.06 95 THR A C 1
ATOM 783 O O . THR A 1 95 ? 9.086 7.233 0.594 1.00 93.06 95 THR A O 1
ATOM 786 N N . VAL A 1 96 ? 10.327 9.092 0.483 1.00 94.25 96 VAL A N 1
ATOM 787 C CA . VAL A 1 96 ? 9.770 9.683 1.714 1.00 94.25 96 VAL A CA 1
ATOM 788 C C . VAL A 1 96 ? 8.233 9.800 1.675 1.00 94.25 96 VAL A C 1
ATOM 790 O O . VAL A 1 96 ? 7.610 9.418 2.667 1.00 94.25 96 VAL A O 1
ATOM 793 N N . PRO A 1 97 ? 7.590 10.246 0.575 1.00 95.50 97 PRO A N 1
ATOM 794 C CA . PRO A 1 97 ? 6.128 10.259 0.470 1.00 95.50 97 PRO A CA 1
ATOM 795 C C . PRO A 1 97 ? 5.463 8.889 0.670 1.00 95.50 97 PRO A C 1
ATOM 797 O O . PRO A 1 97 ? 4.473 8.799 1.391 1.00 95.50 97 PRO A O 1
ATOM 800 N N . ILE A 1 98 ? 6.036 7.811 0.121 1.00 95.88 98 ILE A N 1
ATOM 801 C CA . ILE A 1 98 ? 5.509 6.444 0.291 1.00 95.88 98 ILE A CA 1
ATOM 802 C C . ILE A 1 98 ? 5.577 6.020 1.763 1.00 95.88 98 ILE A C 1
ATOM 804 O O . ILE A 1 98 ? 4.607 5.508 2.319 1.00 95.88 98 ILE A O 1
ATOM 808 N N . ARG A 1 99 ? 6.700 6.293 2.437 1.00 95.31 99 ARG A N 1
ATOM 809 C CA . ARG A 1 99 ? 6.842 6.004 3.875 1.00 95.31 99 ARG A CA 1
ATOM 810 C C . ARG A 1 99 ? 5.848 6.804 4.718 1.00 95.31 99 ARG A C 1
ATOM 812 O O . ARG A 1 99 ? 5.264 6.263 5.653 1.00 95.31 99 ARG A O 1
ATOM 819 N N . ARG A 1 100 ? 5.617 8.077 4.371 1.00 97.50 100 ARG A N 1
ATOM 820 C CA . ARG A 1 100 ? 4.613 8.925 5.037 1.00 97.50 100 ARG A CA 1
ATOM 821 C C . ARG A 1 100 ? 3.188 8.413 4.835 1.00 97.50 100 ARG A C 1
ATOM 823 O O . ARG A 1 100 ? 2.404 8.498 5.775 1.00 97.50 100 ARG A O 1
ATOM 830 N N . LEU A 1 101 ? 2.866 7.855 3.666 1.00 98.19 101 LEU A N 1
ATOM 831 C CA . LEU A 1 101 ? 1.562 7.238 3.408 1.00 98.19 101 LEU A CA 1
ATOM 832 C C . LEU A 1 101 ? 1.299 6.096 4.393 1.00 98.19 101 LEU A C 1
ATOM 834 O O . LEU A 1 101 ? 0.306 6.128 5.116 1.00 98.19 101 LEU A O 1
ATOM 838 N N . PHE A 1 102 ? 2.222 5.137 4.504 1.00 98.38 102 PHE A N 1
ATOM 839 C CA . PHE A 1 102 ? 2.054 4.017 5.437 1.00 98.38 102 PHE A CA 1
ATOM 840 C C . PHE A 1 102 ? 2.112 4.445 6.903 1.00 98.38 102 PHE A C 1
ATOM 842 O O . PHE A 1 102 ? 1.430 3.855 7.737 1.00 98.38 102 PHE A O 1
ATOM 849 N N . TYR A 1 103 ? 2.878 5.490 7.226 1.00 98.38 103 TYR A N 1
ATOM 850 C CA . TYR A 1 103 ? 2.852 6.094 8.555 1.00 98.38 103 TYR A CA 1
ATOM 851 C C . TYR A 1 103 ? 1.454 6.622 8.903 1.00 98.38 103 TYR A C 1
ATOM 853 O O . TYR A 1 103 ? 0.908 6.233 9.930 1.00 98.38 103 TYR A O 1
ATOM 861 N N . ARG A 1 104 ? 0.838 7.437 8.036 1.00 98.50 104 ARG A N 1
ATOM 862 C CA . ARG A 1 104 ? -0.503 7.995 8.283 1.00 98.50 104 ARG A CA 1
ATOM 863 C C . ARG A 1 104 ? -1.571 6.911 8.406 1.00 98.50 104 ARG A C 1
ATOM 865 O O . ARG A 1 104 ? -2.355 6.952 9.348 1.00 98.50 104 ARG A O 1
ATOM 872 N N . LEU A 1 105 ? -1.541 5.908 7.527 1.00 98.50 105 LEU A N 1
ATOM 873 C CA . LEU A 1 105 ? -2.455 4.765 7.610 1.00 98.50 105 LEU A CA 1
ATOM 874 C C . LEU A 1 105 ? -2.269 3.970 8.913 1.00 98.50 105 LEU A C 1
ATOM 876 O O . LEU A 1 105 ? -3.250 3.546 9.518 1.00 98.50 105 LEU A O 1
ATOM 880 N N . ASN A 1 106 ? -1.027 3.782 9.374 1.00 98.50 106 ASN A N 1
ATOM 881 C CA . ASN A 1 106 ? -0.751 3.111 10.646 1.00 98.50 106 ASN A CA 1
ATOM 882 C C . ASN A 1 106 ? -1.333 3.882 11.839 1.00 98.50 106 ASN A C 1
ATOM 884 O O . ASN A 1 106 ? -1.910 3.265 12.732 1.00 98.50 106 ASN A O 1
ATOM 888 N N . GLU A 1 107 ? -1.172 5.207 11.863 1.00 98.50 107 GLU A N 1
ATOM 889 C CA . GLU A 1 107 ? -1.708 6.045 12.941 1.00 98.50 107 GLU A CA 1
ATOM 890 C C . GLU A 1 107 ? -3.237 6.029 12.953 1.00 98.50 107 GLU A C 1
ATOM 892 O O . GLU A 1 107 ? -3.838 5.853 14.010 1.00 98.50 107 GLU A O 1
ATOM 897 N N . TRP A 1 108 ? -3.862 6.114 11.778 1.00 98.44 108 TRP A N 1
ATOM 898 C CA . TRP A 1 108 ? -5.315 6.037 11.638 1.00 98.44 108 TRP A CA 1
ATOM 899 C C . TRP A 1 108 ? -5.883 4.680 12.086 1.00 98.44 108 TRP A C 1
ATOM 901 O O . TRP A 1 108 ? -6.888 4.624 12.795 1.00 98.44 108 TRP A O 1
ATOM 911 N N . LEU A 1 109 ? -5.209 3.574 11.749 1.00 98.12 109 LEU A N 1
ATOM 912 C CA . LEU A 1 109 ? -5.620 2.231 12.169 1.00 98.12 109 LEU A CA 1
ATOM 913 C C . LEU A 1 109 ? -5.379 1.954 13.659 1.00 98.12 109 LEU A C 1
ATOM 915 O O . LEU A 1 109 ? -6.039 1.080 14.223 1.00 98.12 109 LEU A O 1
ATOM 919 N N . SER A 1 110 ? -4.435 2.640 14.307 1.00 96.88 110 SER A N 1
ATOM 920 C CA . SER A 1 110 ? -4.030 2.360 15.692 1.00 96.88 110 SER A CA 1
ATOM 921 C C . SER A 1 110 ? -5.223 2.295 16.668 1.00 96.88 110 SER A C 1
ATOM 923 O O . SER A 1 110 ? -5.414 1.231 17.275 1.00 96.88 110 SER A O 1
ATOM 925 N N . PRO A 1 111 ? -6.106 3.315 16.750 1.00 97.31 111 PRO A N 1
ATOM 926 C CA . PRO A 1 111 ? -7.282 3.276 17.624 1.00 97.31 111 PRO A CA 1
ATOM 927 C C . PRO A 1 111 ? -8.461 2.451 17.074 1.00 97.31 111 PRO A C 1
ATOM 929 O O . PRO A 1 111 ? -9.376 2.128 17.829 1.00 97.31 111 PRO A O 1
ATOM 932 N N . ALA A 1 112 ? -8.476 2.101 15.784 1.00 96.69 112 ALA A N 1
ATOM 933 C CA . ALA A 1 112 ? -9.634 1.473 15.147 1.00 96.69 112 ALA A CA 1
ATOM 934 C C . ALA A 1 112 ? -9.845 0.019 15.614 1.00 96.69 112 ALA A C 1
ATOM 936 O O . ALA A 1 112 ? -8.907 -0.781 15.629 1.00 96.69 112 ALA A O 1
ATOM 937 N N . GLN A 1 113 ? -11.078 -0.353 15.966 1.00 96.88 113 GLN A N 1
ATOM 938 C CA . GLN A 1 113 ? -11.442 -1.746 16.285 1.00 96.88 113 GLN A CA 1
ATOM 939 C C . GLN A 1 113 ? -11.995 -2.499 15.070 1.00 96.88 113 GLN A C 1
ATOM 941 O O . GLN A 1 113 ? -11.716 -3.684 14.895 1.00 96.88 113 GLN A O 1
ATOM 946 N N . GLN A 1 114 ? -12.721 -1.788 14.211 1.00 97.62 114 GLN A N 1
ATOM 947 C CA . GLN A 1 114 ? -13.246 -2.275 12.943 1.00 97.62 114 GLN A CA 1
ATOM 948 C C . GLN A 1 114 ? -13.187 -1.158 11.899 1.00 97.62 114 GLN A C 1
ATOM 950 O O . GLN A 1 114 ? -13.233 0.020 12.257 1.00 97.62 114 GLN A O 1
ATOM 955 N N . VAL A 1 115 ? -13.100 -1.527 10.625 1.00 98.19 115 VAL A N 1
ATOM 956 C CA . VAL A 1 115 ? -13.108 -0.602 9.484 1.00 98.19 115 VAL A CA 1
ATOM 957 C C . VAL A 1 115 ? -13.953 -1.209 8.367 1.00 98.19 115 VAL A C 1
ATOM 959 O O . VAL A 1 115 ? -13.793 -2.385 8.043 1.00 98.19 115 VAL A O 1
ATOM 962 N N . SER A 1 116 ? -14.855 -0.423 7.782 1.00 98.44 116 SER A N 1
ATOM 963 C CA . SER A 1 116 ? -15.566 -0.810 6.555 1.00 98.44 116 SER A CA 1
ATOM 964 C C . SER A 1 116 ? -14.698 -0.608 5.310 1.00 98.44 116 SER A C 1
ATOM 966 O O . SER A 1 116 ? -13.776 0.213 5.314 1.00 98.44 116 SER A O 1
ATOM 968 N N . ALA A 1 117 ? -15.000 -1.329 4.230 1.00 98.12 117 ALA A N 1
ATOM 969 C CA . ALA A 1 117 ? -14.320 -1.167 2.946 1.00 98.12 117 ALA A CA 1
ATOM 970 C C . ALA A 1 117 ? -14.403 0.281 2.433 1.00 98.12 117 ALA A C 1
ATOM 972 O O . ALA A 1 117 ? -13.420 0.810 1.916 1.00 98.12 117 ALA A O 1
ATOM 973 N N . GLU A 1 118 ? -15.540 0.949 2.633 1.00 98.19 118 GLU A N 1
ATOM 974 C CA . GLU A 1 118 ? -15.761 2.339 2.233 1.00 98.19 118 GLU A CA 1
ATOM 975 C C . GLU A 1 118 ? -14.881 3.300 3.036 1.00 98.19 118 GLU A C 1
ATOM 977 O O . GLU A 1 118 ? -14.222 4.159 2.452 1.00 98.19 118 GLU A O 1
ATOM 982 N N . GLN A 1 119 ? -14.820 3.132 4.364 1.00 98.38 119 GLN A N 1
ATOM 983 C CA . GLN A 1 119 ? -13.940 3.931 5.227 1.00 98.38 119 GLN A CA 1
ATOM 984 C C . GLN A 1 119 ? -12.470 3.733 4.860 1.00 98.38 119 GLN A C 1
ATOM 986 O O . GLN A 1 119 ? -11.714 4.698 4.804 1.00 98.38 119 GLN A O 1
ATOM 991 N N . TRP A 1 120 ? -12.076 2.488 4.589 1.00 98.44 120 TRP A N 1
ATOM 992 C CA . TRP A 1 120 ? -10.726 2.154 4.156 1.00 98.44 120 TRP A CA 1
ATOM 993 C C . TRP A 1 120 ? -10.359 2.847 2.841 1.00 98.44 120 TRP A C 1
ATOM 995 O O . TRP A 1 120 ? -9.335 3.521 2.762 1.00 98.44 120 TRP A O 1
ATOM 1005 N N . ILE A 1 121 ? -11.206 2.707 1.817 1.00 98.25 121 ILE A N 1
ATOM 1006 C CA . ILE A 1 121 ? -10.991 3.320 0.503 1.00 98.25 121 ILE A CA 1
ATOM 1007 C C . ILE A 1 121 ? -10.901 4.843 0.628 1.00 98.25 121 ILE A C 1
ATOM 1009 O O . ILE A 1 121 ? -9.977 5.435 0.070 1.00 98.25 121 ILE A O 1
ATOM 1013 N N . ALA A 1 122 ? -11.816 5.457 1.383 1.00 98.50 122 ALA A N 1
ATOM 1014 C CA . ALA A 1 122 ? -11.844 6.899 1.589 1.00 98.50 122 ALA A CA 1
ATOM 1015 C C . ALA A 1 122 ? -10.574 7.410 2.286 1.00 98.50 122 ALA A C 1
ATOM 1017 O O . ALA A 1 122 ? -10.005 8.409 1.851 1.00 98.50 122 ALA A O 1
ATOM 1018 N N . GLU A 1 123 ? -10.093 6.712 3.320 1.00 98.50 123 GLU A N 1
ATOM 1019 C CA . GLU A 1 123 ? -8.854 7.088 4.006 1.00 98.50 123 GLU A CA 1
ATOM 1020 C C . GLU A 1 123 ? -7.635 6.934 3.085 1.00 98.50 123 GLU A C 1
ATOM 1022 O O . GLU A 1 123 ? -6.806 7.840 3.000 1.00 98.50 123 GLU A O 1
ATOM 1027 N N . VAL A 1 124 ? -7.530 5.820 2.347 1.00 98.19 124 VAL A N 1
ATOM 1028 C CA . VAL A 1 124 ? -6.433 5.606 1.389 1.00 98.19 124 VAL A CA 1
ATOM 1029 C C . VAL A 1 124 ? -6.405 6.715 0.336 1.00 98.19 124 VAL A C 1
ATOM 1031 O O . VAL A 1 124 ? -5.332 7.254 0.056 1.00 98.19 124 VAL A O 1
ATOM 1034 N N . ASP A 1 125 ? -7.560 7.090 -0.215 1.00 98.12 125 ASP A N 1
ATOM 1035 C CA . ASP A 1 125 ? -7.660 8.153 -1.218 1.00 98.12 125 ASP A CA 1
ATOM 1036 C C . ASP A 1 125 ? -7.346 9.534 -0.625 1.00 98.12 125 ASP A C 1
ATOM 1038 O O . ASP A 1 125 ? -6.613 10.312 -1.243 1.00 98.12 125 ASP A O 1
ATOM 1042 N N . SER A 1 126 ? -7.806 9.816 0.599 1.00 98.44 126 SER A N 1
ATOM 1043 C CA . SER A 1 126 ? -7.476 11.052 1.318 1.00 98.44 126 SER A CA 1
ATOM 1044 C C . SER A 1 126 ? -5.969 11.176 1.547 1.00 98.44 126 SER A C 1
ATOM 1046 O O . SER A 1 126 ? -5.372 12.202 1.222 1.00 98.44 126 SER A O 1
ATOM 1048 N N . VAL A 1 127 ? -5.321 10.125 2.059 1.00 98.31 127 VAL A N 1
ATOM 1049 C CA . VAL A 1 127 ? -3.878 10.133 2.338 1.00 98.31 127 VAL A CA 1
ATOM 1050 C C . VAL A 1 127 ? -3.055 10.220 1.050 1.00 98.31 127 VAL A C 1
ATOM 1052 O O . VAL A 1 127 ? -2.045 10.926 1.026 1.00 98.31 127 VAL A O 1
ATOM 1055 N N . GLN A 1 128 ? -3.470 9.537 -0.023 1.00 97.50 128 GLN A N 1
ATOM 1056 C CA . GLN A 1 128 ? -2.839 9.652 -1.343 1.00 97.50 128 GLN A CA 1
ATOM 1057 C C . GLN A 1 128 ? -2.910 11.084 -1.870 1.00 97.50 128 GLN A C 1
ATOM 1059 O O . GLN A 1 128 ? -1.879 11.636 -2.255 1.00 97.50 128 GLN A O 1
ATOM 1064 N N . SER A 1 129 ? -4.098 11.693 -1.848 1.00 97.75 129 SER A N 1
ATOM 1065 C CA . SER A 1 129 ? -4.315 13.062 -2.322 1.00 97.75 129 SER A CA 1
ATOM 1066 C C . SER A 1 129 ? -3.467 14.070 -1.542 1.00 97.75 129 SER A C 1
ATOM 1068 O O . SER A 1 129 ? -2.732 14.854 -2.142 1.00 97.75 129 SER A O 1
ATOM 1070 N N . ASP A 1 130 ? -3.481 13.996 -0.210 1.00 97.81 130 ASP A N 1
ATOM 1071 C CA . ASP A 1 130 ? -2.721 14.903 0.660 1.00 97.81 130 ASP A CA 1
ATOM 1072 C C . ASP A 1 130 ? -1.201 14.828 0.452 1.00 97.81 130 ASP A C 1
ATOM 1074 O O . ASP A 1 130 ? -0.476 15.786 0.726 1.00 97.81 130 ASP A O 1
ATOM 1078 N N . LEU A 1 131 ? -0.698 13.671 0.014 1.00 96.94 131 LEU A N 1
ATOM 1079 C CA . LEU A 1 131 ? 0.727 13.427 -0.213 1.00 96.94 131 LEU A CA 1
ATOM 1080 C C . LEU A 1 131 ? 1.134 13.555 -1.689 1.00 96.94 131 LEU A C 1
ATOM 1082 O O . LEU A 1 131 ? 2.291 13.280 -2.013 1.00 96.94 131 LEU A O 1
ATOM 1086 N N . GLY A 1 132 ? 0.222 13.976 -2.572 1.00 96.50 132 GLY A N 1
ATOM 1087 C CA . GLY A 1 132 ? 0.502 14.170 -3.996 1.00 96.50 132 GLY A CA 1
ATOM 1088 C C . GLY A 1 132 ? 0.635 12.867 -4.792 1.00 96.50 132 GLY A C 1
ATOM 1089 O O . GLY A 1 132 ? 1.475 12.787 -5.682 1.00 96.50 132 GLY A O 1
ATOM 1090 N N . TYR A 1 133 ? -0.177 11.858 -4.470 1.00 96.25 133 TYR A N 1
ATOM 1091 C CA . TYR A 1 133 ? -0.241 10.548 -5.133 1.00 96.25 133 TYR A CA 1
ATOM 1092 C C . TYR A 1 133 ? 1.101 9.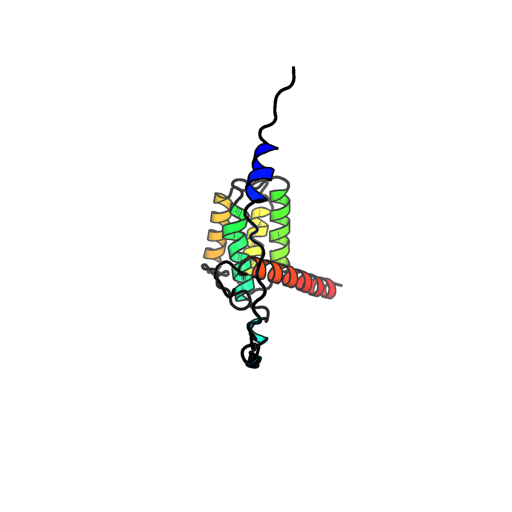791 -5.170 1.00 96.25 133 TYR A C 1
ATOM 1094 O O . TYR A 1 133 ? 1.641 9.510 -6.242 1.00 96.25 133 TYR A O 1
ATOM 1102 N N . PRO A 1 134 ? 1.667 9.436 -3.999 1.00 95.06 134 PRO A N 1
ATOM 1103 C CA . PRO A 1 134 ? 2.937 8.714 -3.916 1.00 95.06 134 PRO A CA 1
ATOM 1104 C C . PRO A 1 134 ? 2.922 7.296 -4.512 1.00 95.06 134 PRO A C 1
ATOM 1106 O O . PRO A 1 134 ? 3.990 6.791 -4.863 1.00 95.06 134 PRO A O 1
ATOM 1109 N N . LEU A 1 135 ? 1.762 6.634 -4.605 1.00 96.06 135 LEU A N 1
ATOM 1110 C CA . LEU A 1 135 ? 1.616 5.361 -5.325 1.00 96.06 135 LEU A CA 1
ATOM 1111 C C . LEU A 1 135 ? 0.875 5.594 -6.651 1.00 96.06 135 LEU A C 1
ATOM 1113 O O . LEU A 1 135 ? -0.005 6.456 -6.704 1.00 96.06 135 LEU A O 1
ATOM 1117 N N . PRO A 1 136 ? 1.181 4.821 -7.708 1.00 92.31 136 PRO A N 1
ATOM 1118 C CA . PRO A 1 136 ? 0.588 5.034 -9.023 1.00 92.31 136 PRO A CA 1
ATOM 1119 C C . PRO A 1 136 ? -0.917 4.745 -9.015 1.00 92.31 136 PRO A C 1
ATOM 1121 O O . PRO A 1 136 ? -1.343 3.715 -8.509 1.00 92.31 136 PRO A O 1
ATOM 1124 N N . THR A 1 137 ? -1.716 5.613 -9.641 1.00 86.94 137 THR A N 1
ATOM 1125 C CA . THR A 1 137 ? -3.174 5.419 -9.784 1.00 86.94 137 THR A CA 1
ATOM 1126 C C . THR A 1 137 ? -3.532 4.249 -10.705 1.00 86.94 137 THR A C 1
ATOM 1128 O O . THR A 1 137 ? -4.619 3.697 -10.605 1.00 86.94 137 THR A O 1
ATOM 1131 N N . ASN A 1 138 ? -2.625 3.867 -11.608 1.00 88.12 138 ASN A N 1
ATOM 1132 C CA . ASN A 1 138 ? -2.792 2.732 -12.511 1.00 88.12 138 ASN A CA 1
ATOM 1133 C C . ASN A 1 138 ? -1.634 1.749 -12.316 1.00 88.12 138 ASN A C 1
ATOM 1135 O O . ASN A 1 138 ? -0.471 2.140 -12.452 1.00 88.12 138 ASN A O 1
ATOM 1139 N N . MET A 1 139 ? -1.938 0.471 -12.056 1.00 89.06 139 MET A N 1
ATOM 1140 C CA . MET A 1 139 ? -0.908 -0.568 -11.992 1.00 89.06 139 MET A CA 1
ATOM 1141 C C . MET A 1 139 ? -0.200 -0.707 -13.338 1.00 89.06 139 MET A C 1
ATOM 1143 O O . MET A 1 139 ? -0.830 -0.939 -14.371 1.00 89.06 139 MET A O 1
ATOM 1147 N N . THR A 1 140 ? 1.127 -0.658 -13.311 1.00 89.81 140 THR A N 1
ATOM 1148 C CA . THR A 1 140 ? 1.962 -0.981 -14.470 1.00 89.81 140 THR A CA 1
ATOM 1149 C C . THR A 1 140 ? 3.078 -1.914 -14.033 1.00 89.81 140 THR A C 1
ATOM 1151 O O . THR A 1 140 ? 3.613 -1.791 -12.936 1.00 89.81 140 THR A O 1
ATOM 1154 N N . TRP A 1 141 ? 3.400 -2.882 -14.888 1.00 94.19 141 TRP A N 1
ATOM 1155 C CA . TRP A 1 141 ? 4.375 -3.920 -14.573 1.00 94.19 141 TRP A CA 1
ATOM 1156 C C . TRP A 1 141 ? 5.531 -3.863 -15.563 1.00 94.19 141 TRP A C 1
ATOM 1158 O O . TRP A 1 141 ? 5.296 -3.846 -16.777 1.00 94.19 141 TRP A O 1
ATOM 1168 N N . LEU A 1 142 ? 6.762 -3.867 -15.051 1.00 93.06 142 LEU A N 1
ATOM 1169 C CA . LEU A 1 142 ? 7.987 -3.895 -15.845 1.00 93.06 142 LEU A CA 1
ATOM 1170 C C . LEU A 1 142 ? 8.677 -5.252 -15.704 1.00 93.06 142 LEU A C 1
ATOM 1172 O O . LEU A 1 142 ? 8.521 -6.099 -16.585 1.00 93.06 142 LEU A O 1
ATOM 1176 N N . ALA A 1 143 ? 9.345 -5.512 -14.578 1.00 93.25 143 ALA A N 1
ATOM 1177 C CA . ALA A 1 143 ? 9.963 -6.807 -14.318 1.00 93.25 143 ALA A CA 1
ATOM 1178 C C . ALA A 1 143 ? 8.924 -7.873 -13.993 1.00 93.25 143 ALA A C 1
ATOM 1180 O O . ALA A 1 143 ? 9.151 -9.049 -14.282 1.00 93.25 143 ALA A O 1
ATOM 1181 N N . CYS A 1 144 ? 7.758 -7.486 -13.467 1.00 95.00 144 CYS A N 1
ATOM 1182 C CA . CYS A 1 144 ? 6.632 -8.386 -13.219 1.00 95.00 144 CYS A CA 1
ATOM 1183 C C . CYS A 1 144 ? 5.661 -8.536 -14.400 1.00 95.00 144 CYS A C 1
ATOM 1185 O O . CYS A 1 144 ? 4.642 -9.224 -14.274 1.00 95.00 144 CYS A O 1
ATOM 1187 N N . ARG A 1 145 ? 5.978 -7.961 -15.570 1.00 94.19 145 ARG A N 1
ATOM 1188 C CA . ARG A 1 145 ? 5.129 -8.076 -16.759 1.00 94.19 145 ARG A CA 1
ATOM 1189 C C . ARG A 1 145 ? 5.063 -9.518 -17.259 1.00 94.19 145 ARG A C 1
ATOM 1191 O O . ARG A 1 145 ? 6.083 -10.161 -17.512 1.00 94.19 145 ARG A O 1
ATOM 1198 N N . GLY A 1 146 ? 3.850 -10.038 -17.390 1.00 91.19 146 GLY A N 1
ATOM 1199 C CA . GLY A 1 146 ? 3.587 -11.321 -18.026 1.00 91.19 146 GLY A CA 1
ATOM 1200 C C . GLY A 1 146 ? 3.757 -11.280 -19.542 1.00 91.19 146 GLY A C 1
ATOM 1201 O O . GLY A 1 146 ? 3.636 -10.226 -20.161 1.00 91.19 146 GLY A O 1
ATOM 1202 N N . SER A 1 147 ? 3.961 -12.446 -20.160 1.00 91.69 147 SER A N 1
ATOM 1203 C CA . SER A 1 147 ? 3.814 -12.596 -21.618 1.00 91.69 147 SER A CA 1
ATOM 1204 C C . SER A 1 147 ? 2.363 -12.414 -22.074 1.00 91.69 147 SER A C 1
ATOM 1206 O O . SER A 1 147 ? 2.107 -12.060 -23.221 1.00 91.69 147 SER A O 1
ATOM 1208 N N . LYS A 1 148 ? 1.412 -12.650 -21.164 1.00 92.44 148 LYS A N 1
ATOM 1209 C CA . LYS A 1 148 ? -0.026 -12.436 -21.336 1.00 92.44 148 LYS A CA 1
ATOM 1210 C C . LYS A 1 148 ? -0.576 -11.616 -20.160 1.00 92.44 148 LYS A C 1
ATOM 1212 O O . LYS A 1 148 ? 0.010 -11.666 -19.080 1.00 92.44 148 LYS A O 1
ATOM 1217 N N . PRO A 1 149 ? -1.713 -10.916 -20.314 1.00 88.00 149 PRO A N 1
ATOM 1218 C CA . PRO A 1 149 ? -2.254 -10.056 -19.254 1.00 88.00 149 PRO A CA 1
ATOM 1219 C C . PRO A 1 149 ? -2.592 -10.783 -17.944 1.00 88.00 149 PRO A C 1
ATOM 1221 O O . PRO A 1 149 ? -2.496 -10.199 -16.873 1.00 88.00 149 PRO A O 1
ATOM 1224 N N . TYR A 1 150 ? -2.973 -12.058 -18.024 1.00 87.75 150 TYR A N 1
ATOM 1225 C CA . TYR A 1 150 ? -3.417 -12.867 -16.884 1.00 87.75 150 TYR A CA 1
ATOM 1226 C C . TYR A 1 150 ? -2.299 -13.693 -16.229 1.00 87.75 150 TYR A C 1
ATOM 1228 O O . TYR A 1 150 ? -2.567 -14.474 -15.319 1.00 87.75 150 TYR A O 1
ATOM 1236 N N . VAL A 1 151 ? -1.053 -13.573 -16.700 1.00 92.31 151 VAL A N 1
ATOM 1237 C CA . VAL A 1 151 ? 0.095 -14.241 -16.072 1.00 92.31 151 VAL A CA 1
ATOM 1238 C C . VAL A 1 151 ? 0.960 -13.209 -15.356 1.00 92.31 151 VAL A C 1
ATOM 1240 O O . VAL A 1 151 ? 1.176 -12.112 -15.867 1.00 92.31 151 VAL A O 1
ATOM 1243 N N . ARG A 1 152 ? 1.511 -13.580 -14.194 1.00 94.12 152 ARG A N 1
ATOM 1244 C CA . ARG A 1 152 ? 2.340 -12.703 -13.347 1.00 94.12 152 ARG A CA 1
ATOM 1245 C C . ARG A 1 152 ? 1.555 -11.478 -12.846 1.00 94.12 152 ARG A C 1
ATOM 1247 O O . ARG A 1 152 ? 0.499 -11.657 -12.242 1.00 94.12 152 ARG A O 1
ATOM 1254 N N . GLY A 1 153 ? 2.080 -10.263 -13.028 1.00 95.06 153 GLY A N 1
ATOM 1255 C CA . GLY A 1 153 ? 1.474 -9.0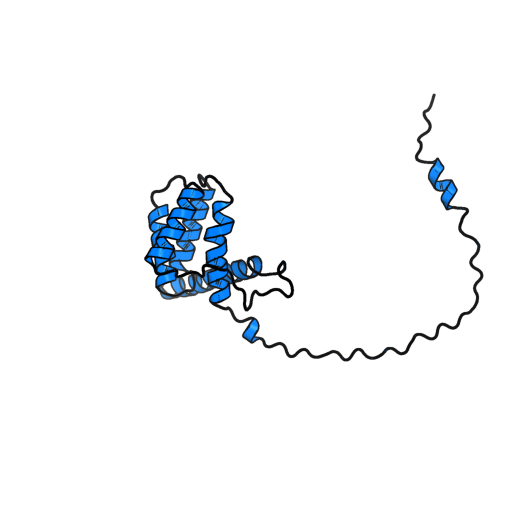35 -12.521 1.00 95.06 153 GLY A CA 1
ATOM 1256 C C . GLY A 1 153 ? 1.504 -8.989 -10.997 1.00 95.06 153 GLY A C 1
ATOM 1257 O O . GLY A 1 153 ? 2.568 -9.156 -10.398 1.00 95.06 153 GLY A O 1
ATOM 1258 N N . TYR A 1 154 ? 0.333 -8.820 -10.378 1.00 96.25 154 TYR A N 1
ATOM 1259 C CA . TYR A 1 154 ? 0.211 -8.628 -8.932 1.00 96.25 154 TYR A CA 1
ATOM 1260 C C . TYR A 1 154 ? 0.867 -9.740 -8.111 1.00 96.25 154 TYR A C 1
ATOM 1262 O O . TYR A 1 154 ? 1.605 -9.445 -7.176 1.00 96.25 154 TYR A O 1
ATOM 1270 N N . SER A 1 155 ? 0.671 -11.006 -8.491 1.00 96.44 155 SER A N 1
ATOM 1271 C CA . SER A 1 155 ? 1.268 -12.139 -7.774 1.00 96.44 155 SER A CA 1
ATOM 1272 C C . SER A 1 155 ? 2.799 -12.072 -7.759 1.00 96.44 155 SER A C 1
ATOM 1274 O O . SER A 1 155 ? 3.411 -12.305 -6.724 1.00 96.44 155 SER A O 1
ATOM 1276 N N . CYS A 1 156 ? 3.428 -11.684 -8.871 1.00 96.88 156 CYS A N 1
ATOM 1277 C CA . CYS A 1 156 ? 4.869 -11.436 -8.916 1.00 96.88 156 CYS A CA 1
ATOM 1278 C C . CYS A 1 156 ? 5.254 -10.248 -8.026 1.00 96.88 156 CYS A C 1
ATOM 1280 O O . CYS A 1 156 ? 6.147 -10.373 -7.192 1.00 96.88 156 CYS A O 1
ATOM 1282 N N . GLY A 1 157 ? 4.546 -9.123 -8.162 1.00 96.81 157 GLY A N 1
ATOM 1283 C CA . GLY A 1 157 ? 4.864 -7.893 -7.440 1.00 96.81 157 GLY A CA 1
ATOM 1284 C C . GLY A 1 157 ? 4.765 -8.044 -5.923 1.00 96.81 157 GLY A C 1
ATOM 1285 O O . GLY A 1 157 ? 5.644 -7.569 -5.206 1.00 96.81 157 GLY A O 1
ATOM 1286 N N . ILE A 1 158 ? 3.743 -8.747 -5.421 1.00 97.44 158 ILE A N 1
ATOM 1287 C CA . ILE A 1 158 ? 3.578 -8.971 -3.981 1.00 97.44 158 ILE A CA 1
ATOM 1288 C C . ILE A 1 158 ? 4.661 -9.899 -3.421 1.00 97.44 158 ILE A C 1
ATOM 1290 O O . ILE A 1 158 ? 5.185 -9.625 -2.346 1.00 97.44 158 ILE A O 1
ATOM 1294 N N . TRP A 1 159 ? 5.076 -10.932 -4.164 1.00 97.56 159 TRP A N 1
ATOM 1295 C CA . TRP A 1 159 ? 6.212 -11.775 -3.773 1.00 97.56 159 TRP A CA 1
ATOM 1296 C C . TRP A 1 159 ? 7.511 -10.974 -3.701 1.00 97.56 159 TRP A C 1
ATOM 1298 O O . TRP A 1 159 ? 8.240 -11.059 -2.712 1.00 97.56 159 TRP A O 1
ATOM 1308 N N . THR A 1 160 ? 7.788 -10.151 -4.713 1.00 97.12 160 THR A N 1
ATOM 1309 C CA . THR A 1 160 ? 8.967 -9.278 -4.711 1.00 97.12 160 THR A CA 1
ATOM 1310 C C . THR A 1 160 ? 8.921 -8.279 -3.555 1.00 97.12 160 THR A C 1
ATOM 1312 O O . THR A 1 160 ? 9.940 -8.069 -2.900 1.00 97.12 160 THR A O 1
ATOM 1315 N N . LEU A 1 161 ? 7.748 -7.713 -3.250 1.00 97.56 161 LEU A N 1
ATOM 1316 C CA . LEU A 1 161 ? 7.568 -6.816 -2.110 1.00 97.56 161 LEU A CA 1
ATOM 1317 C C . LEU A 1 161 ? 7.869 -7.517 -0.784 1.00 97.56 161 LEU A C 1
ATOM 1319 O O . LEU A 1 161 ? 8.635 -6.974 0.007 1.00 97.56 161 LEU A O 1
ATOM 1323 N N . LEU A 1 162 ? 7.326 -8.718 -0.568 1.00 97.75 162 LEU A N 1
ATOM 1324 C CA . LEU A 1 162 ? 7.571 -9.523 0.633 1.00 97.75 162 LEU A CA 1
ATOM 1325 C C . LEU A 1 162 ? 9.063 -9.838 0.817 1.00 97.75 162 LEU A C 1
ATOM 1327 O O . LEU A 1 162 ? 9.606 -9.649 1.904 1.00 97.75 162 LEU A O 1
ATOM 1331 N N . HIS A 1 163 ? 9.759 -10.242 -0.246 1.00 97.38 163 HIS A N 1
ATOM 1332 C CA . HIS A 1 163 ? 11.205 -10.454 -0.174 1.00 97.38 163 HIS A CA 1
ATOM 1333 C C . HIS A 1 163 ? 11.965 -9.158 0.140 1.00 97.38 163 HIS A C 1
ATOM 1335 O O . HIS A 1 163 ? 12.846 -9.150 1.004 1.00 97.38 163 HIS A O 1
ATOM 1341 N N . ALA A 1 164 ? 11.599 -8.043 -0.497 1.00 95.75 164 ALA A N 1
ATOM 1342 C CA . ALA A 1 164 ? 12.246 -6.756 -0.263 1.00 95.75 164 ALA A CA 1
ATOM 1343 C C . ALA A 1 164 ? 12.102 -6.294 1.196 1.00 95.75 164 ALA A C 1
ATOM 1345 O O . ALA A 1 164 ? 13.096 -5.892 1.801 1.00 95.75 164 ALA A O 1
ATOM 1346 N N . VAL A 1 165 ? 10.907 -6.408 1.788 1.00 96.69 165 VAL A N 1
ATOM 1347 C CA . VAL A 1 165 ? 10.692 -6.028 3.195 1.00 96.69 165 VAL A CA 1
ATOM 1348 C C . VAL A 1 165 ? 11.454 -6.934 4.158 1.00 96.69 165 VAL A C 1
ATOM 1350 O O . VAL A 1 165 ? 11.992 -6.427 5.136 1.00 96.69 165 VAL A O 1
ATOM 1353 N N . THR A 1 166 ? 11.595 -8.237 3.875 1.00 96.56 166 THR A N 1
ATOM 1354 C CA . THR A 1 166 ? 12.402 -9.127 4.734 1.00 96.56 166 THR A CA 1
ATOM 1355 C C . THR A 1 166 ? 13.884 -8.761 4.729 1.00 96.56 166 THR A C 1
ATOM 1357 O O . THR A 1 166 ? 14.505 -8.693 5.788 1.00 96.56 166 THR A O 1
ATOM 1360 N N . VAL A 1 167 ? 14.448 -8.447 3.558 1.00 95.88 167 VAL A N 1
ATOM 1361 C CA . VAL A 1 167 ? 15.850 -8.015 3.445 1.00 95.88 167 VAL A CA 1
ATOM 1362 C C . VAL A 1 167 ? 16.040 -6.645 4.095 1.00 95.88 167 VAL A C 1
ATOM 1364 O O . VAL A 1 167 ? 17.049 -6.405 4.756 1.00 95.88 167 VAL A O 1
ATOM 1367 N N . GLN A 1 168 ? 15.070 -5.742 3.934 1.00 95.00 168 GLN A N 1
ATOM 1368 C CA . GLN A 1 168 ? 15.109 -4.430 4.571 1.00 95.00 168 GLN A CA 1
ATOM 1369 C C . GLN A 1 168 ? 15.020 -4.535 6.096 1.00 95.00 168 GLN A C 1
ATOM 1371 O O . GLN A 1 168 ? 15.703 -3.780 6.784 1.00 95.00 168 GLN A O 1
ATOM 1376 N N . ALA A 1 169 ? 14.222 -5.469 6.616 1.00 95.62 169 ALA A N 1
ATOM 1377 C CA . ALA A 1 169 ? 14.138 -5.736 8.043 1.00 95.62 169 ALA A CA 1
ATOM 1378 C C . ALA A 1 169 ? 15.477 -6.210 8.601 1.00 95.62 169 ALA A C 1
ATOM 1380 O O . ALA A 1 169 ? 15.981 -5.578 9.522 1.00 95.62 169 ALA A O 1
ATOM 1381 N N . TYR A 1 170 ? 16.100 -7.215 7.977 1.00 95.56 170 TYR A N 1
ATOM 1382 C CA . TYR A 1 170 ? 17.438 -7.672 8.366 1.00 95.56 170 TYR A CA 1
ATOM 1383 C C . TYR A 1 170 ? 18.436 -6.506 8.438 1.00 95.56 170 TYR A C 1
ATOM 1385 O O . TYR A 1 170 ? 19.049 -6.281 9.474 1.00 95.56 170 TYR A O 1
ATOM 1393 N N . LYS A 1 171 ? 18.508 -5.685 7.381 1.00 93.94 171 LYS A N 1
ATOM 1394 C CA . LYS A 1 171 ? 19.427 -4.538 7.323 1.00 93.94 171 LYS A CA 1
ATOM 1395 C C . LYS A 1 171 ? 19.155 -3.475 8.389 1.00 93.94 171 LYS A C 1
ATOM 1397 O O . LYS A 1 171 ? 20.088 -2.814 8.821 1.00 93.94 171 LYS A O 1
ATOM 1402 N N . ILE A 1 172 ? 17.899 -3.211 8.743 1.00 92.19 172 ILE A N 1
ATOM 1403 C CA . ILE A 1 172 ? 17.575 -2.166 9.728 1.00 92.19 172 ILE A CA 1
ATOM 1404 C C . ILE A 1 172 ? 17.860 -2.654 11.145 1.00 92.19 172 ILE A C 1
ATOM 1406 O O . ILE A 1 172 ? 18.436 -1.900 11.924 1.00 92.19 172 ILE A O 1
ATOM 1410 N N . GLU A 1 173 ? 17.473 -3.887 11.474 1.00 90.81 173 GLU A N 1
ATOM 1411 C CA . GLU A 1 173 ? 17.683 -4.418 12.822 1.00 90.81 173 GLU A CA 1
ATOM 1412 C C . GLU A 1 173 ? 19.167 -4.709 13.091 1.00 90.81 173 GLU A C 1
ATOM 1414 O O . GLU A 1 173 ? 19.638 -4.372 14.167 1.00 90.81 173 GLU A O 1
ATOM 1419 N N . GLU A 1 174 ? 19.930 -5.201 12.106 1.00 86.44 174 GLU A N 1
ATOM 1420 C CA . GLU A 1 174 ? 21.390 -5.389 12.228 1.00 86.44 174 GLU A CA 1
ATOM 1421 C C . GLU A 1 174 ? 22.127 -4.071 12.522 1.00 86.44 174 GLU A C 1
ATOM 1423 O O . GLU A 1 174 ? 23.085 -4.049 13.278 1.00 86.44 174 GLU A O 1
ATOM 1428 N N . ASN A 1 175 ? 21.660 -2.949 11.963 1.00 74.25 175 ASN A N 1
ATOM 1429 C CA . ASN A 1 175 ? 22.233 -1.622 12.226 1.00 74.25 175 ASN A CA 1
ATOM 1430 C C . ASN A 1 175 ? 21.693 -0.955 13.509 1.00 74.25 175 ASN A C 1
ATOM 1432 O O . ASN A 1 175 ? 22.049 0.191 13.788 1.00 74.25 175 ASN A O 1
ATOM 1436 N N . SER A 1 176 ? 20.772 -1.606 14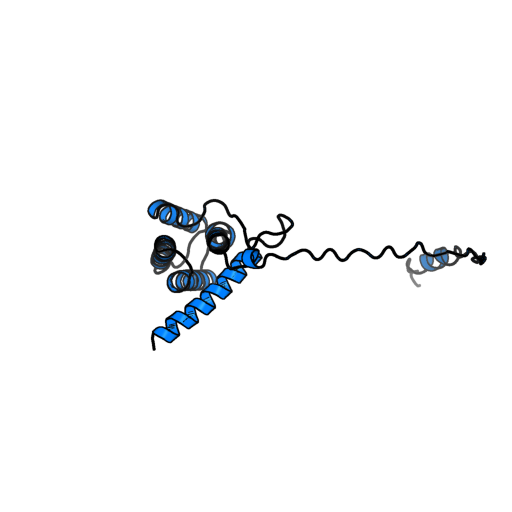.225 1.00 70.12 176 SER A N 1
ATOM 1437 C CA . SER A 1 176 ? 20.191 -1.105 15.480 1.00 70.12 176 SER A CA 1
ATOM 1438 C C . SER A 1 176 ? 20.804 -1.764 16.724 1.00 70.12 176 SER A C 1
ATOM 1440 O O . SER A 1 176 ? 20.480 -1.342 17.837 1.00 70.12 176 SER A O 1
ATOM 1442 N N . GLU A 1 177 ? 21.657 -2.775 16.529 1.00 51.75 177 GLU A N 1
ATOM 1443 C CA . GLU A 1 177 ? 22.531 -3.388 17.542 1.00 51.75 177 GLU A CA 1
ATOM 1444 C C . GLU A 1 177 ? 23.876 -2.650 17.635 1.00 51.75 177 GLU A C 1
ATOM 1446 O O . GLU A 1 177 ? 24.376 -2.504 18.775 1.00 51.75 177 GLU A O 1
#

Organism: Toxocara canis (NCBI:txid6265)

Radius of gyration: 29.24 Å; chains: 1; bounding box: 58×77×64 Å

Secondary structure (DSSP, 8-state):
-PPPPTTSSSTTTSTT-------------PPP------------GGGGS--HHHHHHHHHHIIIIIGGGSSEE-HHHHHHHHHHHHHHHHH--S-HHHHHHHHHHHHHHSS-S-EEHHHHHHHHHHHHHHTT--S-SS---STT--SSTTSSTHHHHHHHHHHHHHHHHHHHHHTT-

InterPro domains:
  IPR017905 ERV/ALR sulfhydryl oxidase domain [PS51324] (147-177)
  IPR036774 ERV/ALR sulfhydryl oxidase domain superfamily [G3DSA:1.20.120.310] (144-177)
  IPR039798 Sulfhydryl oxidase [PTHR22897] (35-173)
  IPR040986 Sulfhydryl oxidase, flavin adenine dinucleotide (FAD) binding domain [PF18371] (47-147)
  IPR042568 Sulfhydryl oxidase, flavin adenine dinucleotide (FAD) binding domain superfamily [G3DSA:1.20.120.1960] (26-143)

pLDDT: mean 84.12, std 19.52, range [33.81, 98.5]

Foldseek 3Di:
DDDDDPPPPVVVVVVPPDDPDDDDPPPPDDDPPPPPPPPPPPDDCVLQPDDPLLQLLLVVCCQQPVLQVDQKQADVSLVVVLVVLVLCLQQFDFDPLSNVLSVQVNVVSVPDRMDGSVRSNVSSVVSCVVSVNRGDPDRDDGSQDDPDPPPGRNVVSVVSRVVRSVVSVVVVVVVVD

Sequence (177 aa):
MPSRDPFTENIRYFANLCLPFQEQPAVVTAPPIEHRVEQTVTVNWNQFEVQLLDLTSAMYYILKDEIPRRQVIEGENMKALKLWIHMLKKYAPGTVPIRRLFYRLNEWLSPAQQVSAEQWIAEVDSVQSDLGYPLPTNMTWLACRGSKPYVRGYSCGIWTLLHAVTVQAYKIEENSE